Protein AF-A0A497LZG0-F1 (afdb_monomer_lite)

Foldseek 3Di:
DQAAQFADPDDFAAQQQVQCVVVVNHDGGCPDPVNVVVNVVNNVVCVVCVVVVDDDAAEHLQLQCVLQVHDRPPQLSLLVLCVLLPDDDPSPVDRDDPVVSSVVSRVVQVVCVVVVQWDWGHDPPGHTYIYGHRDHSNPHHD

Structure (mmCIF, N/CA/C/O backbone):
data_AF-A0A497LZG0-F1
#
_entry.id   AF-A0A497LZG0-F1
#
loop_
_atom_site.group_PDB
_atom_site.id
_atom_site.type_symbol
_atom_site.label_atom_id
_atom_site.label_alt_id
_atom_site.label_comp_id
_atom_site.label_asym_id
_atom_site.label_entity_id
_atom_site.label_seq_id
_atom_site.pdbx_PDB_ins_code
_atom_site.Cartn_x
_atom_site.Cartn_y
_atom_site.Cartn_z
_atom_site.occupancy
_atom_site.B_iso_or_equiv
_atom_site.auth_seq_id
_atom_site.auth_comp_id
_atom_site.auth_asym_id
_atom_site.auth_atom_id
_atom_site.pdbx_PDB_model_num
ATOM 1 N N . ILE A 1 1 ? 7.692 -3.457 4.584 1.00 81.00 1 ILE A N 1
ATOM 2 C CA . ILE A 1 1 ? 8.440 -2.307 4.018 1.00 81.00 1 ILE A CA 1
ATOM 3 C C . ILE A 1 1 ? 7.458 -1.594 3.112 1.00 81.00 1 ILE A C 1
ATOM 5 O O . ILE A 1 1 ? 6.851 -2.283 2.305 1.00 81.00 1 ILE A O 1
ATOM 9 N N . ASP A 1 2 ? 7.259 -0.290 3.281 1.00 89.62 2 ASP A N 1
ATOM 10 C CA . ASP A 1 2 ? 6.409 0.497 2.380 1.00 89.62 2 ASP A CA 1
ATOM 11 C C . ASP A 1 2 ? 7.236 0.929 1.162 1.00 89.62 2 ASP A C 1
ATOM 13 O O . ASP A 1 2 ? 7.934 1.943 1.190 1.00 89.62 2 ASP A O 1
ATOM 17 N N . ALA A 1 3 ? 7.283 0.057 0.154 1.00 94.88 3 ALA A N 1
ATOM 18 C CA . ALA A 1 3 ? 7.993 0.286 -1.097 1.00 94.88 3 ALA A CA 1
ATOM 19 C C . ALA A 1 3 ? 7.443 -0.622 -2.211 1.00 94.88 3 ALA A C 1
ATOM 21 O O . ALA A 1 3 ? 6.955 -1.715 -1.909 1.00 94.88 3 ALA A O 1
ATOM 22 N N . PRO A 1 4 ? 7.585 -0.211 -3.485 1.00 96.75 4 PRO A N 1
ATOM 23 C CA . PRO A 1 4 ? 7.385 -1.081 -4.640 1.00 96.75 4 PRO A CA 1
ATOM 24 C C . PRO A 1 4 ? 8.164 -2.396 -4.525 1.00 96.75 4 PRO A C 1
ATOM 26 O O . PRO A 1 4 ? 9.276 -2.406 -3.991 1.00 96.75 4 PRO A O 1
ATOM 29 N N . LEU A 1 5 ? 7.615 -3.494 -5.054 1.00 96.50 5 LEU A N 1
ATOM 30 C CA . LEU A 1 5 ? 8.292 -4.798 -5.053 1.00 96.50 5 LEU A CA 1
ATOM 31 C C . LEU A 1 5 ? 9.197 -5.014 -6.270 1.00 96.50 5 LEU A C 1
ATOM 33 O O . LEU A 1 5 ? 10.002 -5.938 -6.259 1.00 96.50 5 LEU A O 1
ATOM 37 N N . HIS A 1 6 ? 9.095 -4.151 -7.283 1.00 94.50 6 HIS A N 1
ATOM 38 C CA . HIS A 1 6 ? 9.905 -4.205 -8.498 1.00 94.50 6 HIS A CA 1
ATOM 39 C C . HIS A 1 6 ? 10.336 -2.802 -8.928 1.00 94.50 6 HIS A C 1
ATOM 41 O O . HIS A 1 6 ? 9.643 -1.808 -8.683 1.00 94.50 6 HIS A O 1
ATOM 47 N N . LEU A 1 7 ? 11.472 -2.719 -9.618 1.00 95.81 7 LEU A N 1
ATOM 48 C CA . LEU A 1 7 ? 11.846 -1.536 -10.392 1.00 95.81 7 LEU A CA 1
ATOM 49 C C . LEU A 1 7 ? 11.182 -1.568 -11.779 1.00 95.81 7 LEU A C 1
ATOM 51 O O . LEU A 1 7 ? 10.874 -2.647 -12.283 1.00 95.81 7 LEU A O 1
ATOM 55 N N . PRO A 1 8 ? 10.980 -0.409 -12.432 1.00 96.19 8 PRO A N 1
ATOM 56 C CA . PRO A 1 8 ? 10.528 -0.395 -13.816 1.00 96.19 8 PRO A CA 1
ATOM 57 C C . PRO A 1 8 ? 11.603 -0.951 -14.755 1.00 96.19 8 PRO A C 1
ATOM 59 O O . PRO A 1 8 ? 12.788 -0.643 -14.606 1.00 96.19 8 PRO A O 1
ATOM 62 N N . ARG A 1 9 ? 11.181 -1.690 -15.784 1.00 94.44 9 ARG A N 1
ATOM 63 C CA . ARG A 1 9 ? 12.039 -2.148 -16.886 1.00 94.44 9 ARG A CA 1
ATOM 64 C C . ARG A 1 9 ? 12.542 -0.985 -17.732 1.00 94.44 9 ARG A C 1
ATOM 66 O O . ARG A 1 9 ? 13.672 -1.012 -18.215 1.00 94.44 9 ARG A O 1
ATOM 73 N N . LYS A 1 10 ? 11.715 0.052 -17.916 1.00 93.00 10 LYS A N 1
ATOM 74 C CA . LYS A 1 10 ? 12.083 1.264 -18.663 1.00 93.00 10 LYS A CA 1
ATOM 75 C C . LYS A 1 10 ? 11.430 2.519 -18.090 1.00 93.00 10 LYS A C 1
ATOM 77 O O . LYS A 1 10 ? 10.240 2.549 -17.788 1.00 93.00 10 LYS A O 1
ATOM 82 N N . GLY A 1 11 ? 12.196 3.608 -18.061 1.00 94.56 11 GLY A N 1
ATOM 83 C CA . GLY A 1 11 ? 11.718 4.914 -17.614 1.00 94.56 11 GLY A CA 1
ATOM 84 C C . GLY A 1 11 ? 11.625 5.012 -16.093 1.00 94.56 11 GLY A C 1
ATOM 85 O O . GLY A 1 11 ? 12.398 4.387 -15.373 1.00 94.56 11 GLY A O 1
ATOM 86 N N . THR A 1 12 ? 10.712 5.853 -15.606 1.00 95.62 12 THR A N 1
ATOM 87 C CA . THR A 1 12 ? 10.614 6.192 -14.177 1.00 95.62 12 THR A CA 1
ATOM 88 C C . THR A 1 12 ? 9.473 5.493 -13.442 1.00 95.62 12 THR A C 1
ATOM 90 O O . THR A 1 12 ? 9.558 5.323 -12.229 1.00 95.62 12 THR A O 1
ATOM 93 N N . LEU A 1 13 ? 8.421 5.097 -14.161 1.00 96.81 13 LEU A N 1
ATOM 94 C CA . LEU A 1 13 ? 7.198 4.497 -13.630 1.00 96.81 13 LEU A CA 1
ATOM 95 C C . LEU A 1 13 ? 6.960 3.131 -14.269 1.00 96.81 13 LEU A C 1
ATOM 97 O O . LEU A 1 13 ? 7.047 3.019 -15.499 1.00 96.81 13 LEU A O 1
ATOM 101 N N . ARG A 1 14 ? 6.565 2.155 -13.448 1.00 97.38 14 ARG A N 1
ATOM 102 C CA . ARG A 1 14 ? 6.042 0.864 -13.905 1.00 97.38 14 ARG A CA 1
ATOM 103 C C . ARG A 1 14 ? 4.681 1.040 -14.568 1.00 97.38 14 ARG A C 1
ATOM 105 O O . ARG A 1 14 ? 4.019 2.073 -14.399 1.00 97.38 14 ARG A O 1
ATOM 112 N N . LYS A 1 15 ? 4.208 0.019 -15.277 1.00 97.19 15 LYS A N 1
ATOM 113 C CA . LYS A 1 15 ? 2.824 -0.048 -15.750 1.00 97.19 15 LYS A CA 1
ATOM 114 C C . LYS A 1 15 ? 1.839 0.074 -14.590 1.00 97.19 15 LYS A C 1
ATOM 116 O O . LYS A 1 15 ? 0.943 0.910 -14.677 1.00 97.19 15 LYS A O 1
ATOM 121 N N . ALA A 1 16 ? 2.079 -0.641 -13.488 1.00 97.62 16 ALA A N 1
ATOM 122 C CA . ALA A 1 16 ? 1.278 -0.545 -12.267 1.00 97.62 16 ALA A CA 1
ATOM 123 C C . ALA A 1 16 ? 1.158 0.905 -11.777 1.00 97.62 16 ALA A C 1
ATOM 125 O O . ALA A 1 16 ? 0.059 1.404 -11.554 1.00 97.62 16 ALA A O 1
ATOM 126 N N . ASP A 1 17 ? 2.278 1.631 -11.702 1.00 97.75 17 ASP A N 1
ATOM 127 C CA . ASP A 1 17 ? 2.281 3.014 -11.224 1.00 97.75 17 ASP A CA 1
ATOM 128 C C . ASP A 1 17 ? 1.485 3.945 -12.160 1.00 97.75 17 ASP A C 1
ATOM 130 O O . ASP A 1 17 ? 0.730 4.808 -11.705 1.00 97.75 17 ASP A O 1
ATOM 134 N N . LYS A 1 18 ? 1.612 3.756 -13.482 1.00 97.56 18 LYS A N 1
ATOM 135 C CA . LYS A 1 18 ? 0.856 4.520 -14.492 1.00 97.56 18 LYS A CA 1
ATOM 136 C C . LYS A 1 18 ? -0.643 4.243 -14.399 1.00 97.56 18 LYS A C 1
ATOM 138 O O . LYS A 1 18 ? -1.438 5.179 -14.480 1.00 97.56 18 LYS A O 1
ATOM 143 N N . GLU A 1 19 ? -1.035 2.983 -14.245 1.00 97.81 19 GLU A N 1
ATOM 144 C CA . GLU A 1 19 ? -2.439 2.583 -14.116 1.00 97.81 19 GLU A CA 1
ATOM 145 C C . GLU A 1 19 ? -3.058 3.096 -12.819 1.00 97.81 19 GLU A C 1
ATOM 147 O O . GLU A 1 19 ? -4.152 3.660 -12.851 1.00 97.81 19 GLU A O 1
ATOM 152 N N . MET A 1 20 ? -2.326 3.015 -11.710 1.00 98.00 20 MET A N 1
ATOM 153 C CA . MET A 1 20 ? -2.724 3.603 -10.434 1.00 98.00 20 MET A CA 1
ATOM 154 C C . MET A 1 20 ? -3.003 5.102 -10.581 1.00 98.00 20 MET A C 1
ATOM 156 O O . MET A 1 20 ? -4.092 5.564 -10.232 1.00 98.00 20 MET A O 1
ATOM 160 N N . ILE A 1 21 ? -2.071 5.859 -11.172 1.00 97.81 21 ILE A N 1
ATOM 161 C CA . ILE A 1 21 ? -2.228 7.306 -11.384 1.00 97.81 21 ILE A CA 1
ATOM 162 C C . ILE A 1 21 ? -3.446 7.609 -12.266 1.00 97.81 21 ILE A C 1
ATOM 164 O O . ILE A 1 21 ? -4.228 8.498 -11.922 1.00 97.81 21 ILE A O 1
ATOM 168 N N . ARG A 1 22 ? -3.653 6.854 -13.357 1.00 97.44 22 ARG A N 1
ATOM 169 C CA . ARG A 1 22 ? -4.829 6.996 -14.240 1.00 97.44 22 ARG A CA 1
ATOM 170 C C . ARG A 1 22 ? -6.150 6.801 -13.495 1.00 97.44 22 ARG A C 1
ATOM 172 O O . ARG A 1 22 ? -7.104 7.517 -13.771 1.00 97.44 22 ARG A O 1
ATOM 179 N N . HIS A 1 23 ? -6.185 5.907 -12.510 1.00 96.69 23 HIS A N 1
ATOM 180 C CA . HIS A 1 23 ? -7.362 5.657 -11.671 1.00 96.69 23 HIS A CA 1
ATOM 181 C C . HIS A 1 23 ? -7.418 6.551 -10.423 1.00 96.69 23 HIS A C 1
ATOM 183 O O . HIS A 1 23 ? -8.193 6.307 -9.496 1.00 96.69 23 HIS A O 1
ATOM 189 N N . GLY A 1 24 ? -6.620 7.622 -10.383 1.00 96.50 24 GLY A N 1
ATOM 190 C CA . GLY A 1 24 ? -6.631 8.617 -9.316 1.00 96.50 24 GLY A CA 1
ATOM 191 C C . GLY A 1 24 ? -5.866 8.200 -8.060 1.00 96.50 24 GLY A C 1
ATOM 192 O O . GLY A 1 24 ? -5.978 8.869 -7.031 1.00 96.50 24 GLY A O 1
ATOM 193 N N . TYR A 1 25 ? -5.080 7.131 -8.106 1.00 97.06 25 TYR A N 1
ATOM 194 C CA . TYR A 1 25 ? -4.209 6.699 -7.021 1.00 97.06 25 TYR A CA 1
ATOM 195 C C . TYR A 1 25 ? -2.792 7.233 -7.238 1.00 97.06 25 TYR A C 1
ATOM 197 O O . TYR A 1 25 ? -1.996 6.668 -7.984 1.00 97.06 25 TYR A O 1
ATOM 205 N N . ARG A 1 26 ? -2.462 8.352 -6.588 1.00 94.81 26 ARG A N 1
ATOM 206 C CA . ARG A 1 26 ? -1.122 8.938 -6.695 1.00 94.81 26 ARG A CA 1
ATOM 207 C C . ARG A 1 26 ? -0.102 8.036 -5.999 1.00 94.81 26 ARG A C 1
ATOM 209 O O . ARG A 1 26 ? -0.239 7.770 -4.809 1.00 94.81 26 ARG A O 1
ATOM 216 N N . VAL A 1 27 ? 0.925 7.634 -6.739 1.00 95.44 27 VAL A N 1
ATOM 217 C CA . VAL A 1 27 ? 2.086 6.884 -6.243 1.00 95.44 27 VAL A CA 1
ATOM 218 C C . VAL A 1 27 ? 3.376 7.595 -6.644 1.00 95.44 27 VAL A C 1
ATOM 220 O O . VAL A 1 27 ? 3.388 8.403 -7.578 1.00 95.44 27 VAL A O 1
ATOM 223 N N . PHE A 1 28 ? 4.456 7.329 -5.915 1.00 93.44 28 PHE A N 1
ATOM 224 C CA . PHE A 1 28 ? 5.772 7.886 -6.216 1.00 93.44 28 PHE A CA 1
ATOM 225 C C . PHE A 1 28 ? 6.564 6.970 -7.160 1.00 93.44 28 PHE A C 1
ATOM 227 O O . PHE A 1 28 ? 6.450 5.752 -7.047 1.00 93.44 28 PHE A O 1
ATOM 234 N N . PRO A 1 29 ? 7.405 7.525 -8.055 1.00 94.19 29 PRO A N 1
ATOM 235 C CA . PRO A 1 29 ? 8.252 6.715 -8.922 1.00 94.19 29 PRO A CA 1
ATOM 236 C C . PRO A 1 29 ? 9.232 5.821 -8.137 1.00 94.19 29 PRO A C 1
ATOM 238 O O . PRO A 1 29 ? 9.992 6.354 -7.317 1.00 94.19 29 PRO A O 1
ATOM 241 N N . PRO A 1 30 ? 9.314 4.504 -8.426 1.00 94.50 30 PRO A N 1
ATOM 242 C CA . PRO A 1 30 ? 10.243 3.595 -7.745 1.00 94.50 30 PRO A CA 1
ATOM 243 C C . PRO A 1 30 ? 11.719 3.990 -7.899 1.00 94.50 30 PRO A C 1
ATOM 245 O O . PRO A 1 30 ? 12.545 3.707 -7.035 1.00 94.50 30 PRO A O 1
ATOM 248 N N . VAL A 1 31 ? 12.066 4.681 -8.992 1.00 95.31 31 VAL A N 1
ATOM 249 C CA . VAL A 1 31 ? 13.449 5.088 -9.296 1.00 95.31 31 VAL A CA 1
ATOM 250 C C . VAL A 1 31 ? 13.935 6.311 -8.515 1.00 95.31 31 VAL A C 1
ATOM 252 O O . VAL A 1 31 ? 15.118 6.644 -8.615 1.00 95.31 31 VAL A O 1
ATOM 255 N N . LEU A 1 32 ? 13.068 6.993 -7.752 1.00 95.62 32 LEU A N 1
ATOM 256 C CA . LEU A 1 32 ? 13.495 8.113 -6.905 1.00 95.62 32 LEU A CA 1
ATOM 257 C C . LEU A 1 32 ? 14.624 7.655 -5.965 1.00 95.62 32 LEU A C 1
ATOM 259 O O . LEU A 1 32 ? 14.494 6.584 -5.378 1.00 95.62 32 LEU A O 1
ATOM 263 N N . PRO A 1 33 ? 15.704 8.434 -5.751 1.00 93.81 33 PRO A N 1
ATOM 264 C CA . PRO A 1 33 ? 16.895 7.945 -5.045 1.00 93.81 33 PRO A CA 1
ATOM 265 C C . PRO A 1 33 ? 16.623 7.316 -3.669 1.00 93.81 33 PRO A C 1
ATOM 267 O O . PRO A 1 33 ? 17.192 6.272 -3.344 1.00 93.81 33 PRO A O 1
ATOM 270 N N . ALA A 1 34 ? 15.722 7.915 -2.883 1.00 92.06 34 ALA A N 1
ATOM 271 C CA . ALA A 1 34 ? 15.306 7.380 -1.587 1.00 92.06 34 ALA A CA 1
ATOM 272 C C . ALA A 1 34 ? 14.466 6.094 -1.722 1.00 92.06 34 ALA A C 1
ATOM 274 O O . ALA A 1 34 ? 14.684 5.135 -0.983 1.00 92.06 34 ALA A O 1
ATOM 275 N N . MET A 1 35 ? 13.557 6.042 -2.702 1.00 95.31 35 MET A N 1
ATOM 276 C CA . MET A 1 35 ? 12.661 4.904 -2.933 1.00 95.31 35 MET A CA 1
ATOM 277 C C . MET A 1 35 ? 13.379 3.714 -3.580 1.00 95.31 35 MET A C 1
ATOM 279 O O . MET A 1 35 ? 13.100 2.567 -3.240 1.00 95.31 35 MET A O 1
ATOM 283 N N . LYS A 1 36 ? 14.362 3.961 -4.451 1.00 96.44 36 LYS A N 1
ATOM 284 C CA . LYS A 1 36 ? 15.091 2.924 -5.192 1.00 96.44 36 LYS A CA 1
ATOM 285 C C . LYS A 1 36 ? 15.798 1.948 -4.257 1.00 96.44 36 LYS A C 1
ATOM 287 O O . LYS A 1 36 ? 15.721 0.739 -4.455 1.00 96.44 36 LYS A O 1
ATOM 292 N N . LYS A 1 37 ? 16.453 2.458 -3.208 1.00 95.81 37 LYS A N 1
ATOM 293 C CA . LYS A 1 37 ? 17.115 1.614 -2.197 1.00 95.81 37 LYS A CA 1
ATOM 294 C C . LYS A 1 37 ? 16.110 0.738 -1.442 1.00 95.81 37 LYS A C 1
ATOM 296 O O . LYS A 1 37 ? 16.402 -0.426 -1.176 1.00 95.81 37 LYS A O 1
ATOM 301 N N . LEU A 1 38 ? 14.936 1.284 -1.118 1.00 96.44 38 LEU A N 1
ATOM 302 C CA . LEU A 1 38 ? 13.863 0.547 -0.447 1.00 96.44 38 LEU A CA 1
ATOM 303 C C . LEU A 1 38 ? 13.229 -0.499 -1.368 1.00 96.44 38 LEU A C 1
ATOM 305 O O . LEU A 1 38 ? 13.007 -1.619 -0.926 1.00 96.44 38 LEU A O 1
ATOM 309 N N . THR A 1 39 ? 13.034 -0.162 -2.642 1.00 96.44 39 THR A N 1
ATOM 310 C CA . THR A 1 39 ? 12.489 -1.052 -3.679 1.00 96.44 39 THR A CA 1
ATOM 311 C C . THR A 1 39 ? 13.392 -2.268 -3.877 1.00 96.44 39 THR A C 1
ATOM 313 O O . THR A 1 39 ? 12.939 -3.395 -3.744 1.00 96.44 39 THR A O 1
ATOM 316 N N . ILE A 1 40 ? 14.705 -2.062 -4.051 1.00 96.25 40 ILE A N 1
ATOM 317 C CA . ILE A 1 40 ? 15.679 -3.167 -4.173 1.00 96.25 40 ILE A CA 1
ATOM 318 C C . ILE A 1 40 ? 15.670 -4.058 -2.921 1.00 96.25 40 ILE A C 1
ATOM 320 O O . ILE A 1 40 ? 15.836 -5.275 -2.996 1.00 96.25 40 ILE A O 1
ATOM 324 N N . ARG A 1 41 ? 15.499 -3.463 -1.734 1.00 96.88 41 ARG A N 1
ATOM 325 C CA . ARG A 1 41 ? 15.382 -4.231 -0.489 1.00 96.88 41 ARG A CA 1
ATOM 326 C C . ARG A 1 41 ? 14.074 -5.028 -0.438 1.00 96.88 41 ARG A C 1
ATOM 328 O O . ARG A 1 41 ? 14.096 -6.162 0.035 1.00 96.88 41 ARG A O 1
ATOM 335 N N . ALA A 1 42 ? 12.965 -4.444 -0.883 1.00 96.62 42 ALA A N 1
ATOM 336 C CA . ALA A 1 42 ? 11.658 -5.089 -0.920 1.00 96.62 42 ALA A CA 1
ATOM 337 C C . ALA A 1 42 ? 11.628 -6.255 -1.920 1.00 96.62 42 ALA A C 1
ATOM 339 O O . ALA A 1 42 ? 11.110 -7.315 -1.579 1.00 96.62 42 ALA A O 1
ATOM 340 N N . GLU A 1 43 ? 12.264 -6.106 -3.081 1.00 95.44 43 GLU A N 1
ATOM 341 C CA . GLU A 1 43 ? 12.443 -7.162 -4.086 1.00 95.44 43 GLU A CA 1
ATOM 342 C C . GLU A 1 43 ? 13.193 -8.367 -3.491 1.00 95.44 43 GLU A C 1
ATOM 344 O O . GLU A 1 43 ? 12.667 -9.479 -3.447 1.00 95.44 43 GLU A O 1
ATOM 349 N N . LYS A 1 44 ? 14.356 -8.135 -2.861 1.00 96.94 44 LYS A N 1
ATOM 350 C CA . LYS A 1 44 ? 15.122 -9.193 -2.171 1.00 96.94 44 LYS A CA 1
ATOM 351 C C . LYS A 1 44 ? 14.337 -9.873 -1.049 1.00 96.94 44 LYS A C 1
ATOM 353 O O . LYS A 1 44 ? 14.446 -11.083 -0.857 1.00 96.94 44 LYS A O 1
ATOM 358 N N . LEU A 1 45 ? 13.579 -9.102 -0.269 1.00 97.06 45 LEU A N 1
ATOM 359 C CA . LEU A 1 45 ? 12.742 -9.652 0.796 1.00 97.06 45 LEU A CA 1
ATOM 360 C C . LEU A 1 45 ? 11.617 -10.515 0.211 1.00 97.06 45 LEU A C 1
ATOM 362 O O . LEU A 1 45 ? 11.343 -11.595 0.730 1.00 97.06 45 LEU A O 1
ATOM 366 N N . THR A 1 46 ? 11.012 -10.062 -0.884 1.00 96.56 46 THR A N 1
ATOM 367 C CA . THR A 1 46 ? 9.964 -10.785 -1.608 1.00 96.56 46 THR A CA 1
ATOM 368 C C . THR A 1 46 ? 10.488 -12.119 -2.115 1.00 96.56 46 THR A C 1
ATOM 370 O O . THR A 1 46 ? 9.874 -13.143 -1.831 1.00 96.56 46 THR A O 1
ATOM 373 N N . GLU A 1 47 ? 11.665 -12.153 -2.744 1.00 96.31 47 GLU A N 1
ATOM 374 C CA . GLU A 1 47 ? 12.299 -13.408 -3.167 1.00 96.31 47 GLU A CA 1
ATOM 375 C C . GLU A 1 47 ? 12.484 -14.391 -2.003 1.00 96.31 47 GLU A C 1
ATOM 377 O O . GLU A 1 47 ? 12.220 -15.584 -2.145 1.00 96.31 47 GLU A O 1
ATOM 382 N N . GLN A 1 48 ? 12.934 -13.913 -0.839 1.00 97.81 48 GLN A N 1
ATOM 383 C CA . GLN A 1 48 ? 13.128 -14.761 0.342 1.00 97.81 48 GLN A CA 1
ATOM 384 C C . GLN A 1 48 ? 11.806 -15.288 0.908 1.00 97.81 48 GLN A C 1
ATOM 386 O O . GLN A 1 48 ? 11.749 -16.433 1.355 1.00 97.81 48 GLN A O 1
ATOM 391 N N . ILE A 1 49 ? 10.751 -14.472 0.901 1.00 97.00 49 ILE A N 1
ATOM 392 C CA . ILE A 1 49 ? 9.411 -14.864 1.358 1.00 97.00 49 ILE A CA 1
ATOM 393 C C . ILE A 1 49 ? 8.801 -15.889 0.394 1.00 97.00 49 ILE A C 1
ATOM 395 O O . ILE A 1 49 ? 8.303 -16.924 0.839 1.00 97.00 49 ILE A O 1
ATOM 399 N N . VAL A 1 50 ? 8.920 -15.661 -0.915 1.00 96.81 50 VAL A N 1
ATOM 400 C CA . VAL A 1 50 ? 8.442 -16.585 -1.954 1.00 96.81 50 VAL A CA 1
ATOM 401 C C . VAL A 1 50 ? 9.197 -17.914 -1.903 1.00 96.81 50 VAL A C 1
ATOM 403 O O . VAL A 1 50 ? 8.569 -18.968 -1.949 1.00 96.81 50 VAL A O 1
ATOM 406 N N . LYS A 1 51 ? 10.524 -17.904 -1.698 1.00 97.94 51 LYS A N 1
ATOM 407 C CA . LYS A 1 51 ? 11.331 -19.129 -1.503 1.00 97.94 51 LYS A CA 1
ATOM 408 C C . LYS A 1 51 ? 10.894 -19.963 -0.296 1.00 97.94 51 LYS A C 1
ATOM 410 O O . LYS A 1 51 ? 11.132 -21.165 -0.276 1.00 97.94 51 LYS A O 1
ATOM 415 N N . LYS A 1 52 ? 10.251 -19.346 0.699 1.00 97.88 52 LYS A N 1
ATOM 416 C CA . LYS A 1 52 ? 9.658 -20.040 1.853 1.00 97.88 52 LYS A CA 1
ATOM 417 C C . LYS A 1 52 ? 8.245 -20.580 1.580 1.00 97.88 52 LYS A C 1
ATOM 419 O O . LYS A 1 52 ? 7.635 -21.126 2.491 1.00 97.88 52 LYS A O 1
ATOM 424 N N . GLY A 1 53 ? 7.727 -20.431 0.359 1.00 97.75 53 GLY A N 1
ATOM 425 C CA . GLY A 1 53 ? 6.421 -20.944 -0.059 1.00 97.75 53 GLY A CA 1
ATOM 426 C C . GLY A 1 53 ? 5.249 -19.990 0.180 1.00 97.75 53 GLY A C 1
ATOM 427 O O . GLY A 1 53 ? 4.101 -20.382 -0.011 1.00 97.75 53 GLY A O 1
ATOM 428 N N . TYR A 1 54 ? 5.502 -18.741 0.584 1.00 96.94 54 TYR A N 1
ATOM 429 C CA . TYR A 1 54 ? 4.437 -17.763 0.799 1.00 96.94 54 TYR A CA 1
ATOM 430 C C . TYR A 1 54 ? 4.111 -16.993 -0.479 1.00 96.94 54 TYR A C 1
ATOM 432 O O . TYR A 1 54 ? 4.995 -16.566 -1.224 1.00 96.94 54 TYR A O 1
ATOM 440 N N . ARG A 1 55 ? 2.820 -16.737 -0.687 1.00 95.31 55 ARG A N 1
ATOM 441 C CA . ARG A 1 55 ? 2.352 -15.817 -1.722 1.00 95.31 55 ARG A CA 1
ATOM 442 C C . ARG A 1 55 ? 2.533 -14.374 -1.257 1.00 95.31 55 ARG A C 1
ATOM 444 O O . ARG A 1 55 ? 2.129 -14.028 -0.150 1.00 95.31 55 ARG A O 1
ATOM 451 N N . VAL A 1 56 ? 3.082 -13.531 -2.126 1.00 96.19 56 VAL A N 1
ATOM 452 C CA . VAL A 1 56 ? 3.250 -12.094 -1.878 1.00 96.19 56 VAL A CA 1
ATOM 453 C C . VAL A 1 56 ? 2.342 -11.303 -2.814 1.00 96.19 56 VAL A C 1
ATOM 455 O O . VAL A 1 56 ? 2.218 -11.636 -3.991 1.00 96.19 56 VAL A O 1
ATOM 458 N N . ILE A 1 57 ? 1.708 -10.259 -2.283 1.00 97.12 57 ILE A N 1
ATOM 459 C CA . ILE A 1 57 ? 0.991 -9.241 -3.054 1.00 97.12 57 ILE A CA 1
ATOM 460 C C . ILE A 1 57 ? 1.544 -7.861 -2.693 1.00 97.12 57 ILE A C 1
ATOM 462 O O . ILE A 1 57 ? 1.895 -7.617 -1.538 1.00 97.12 57 ILE A O 1
ATOM 466 N N . GLU A 1 58 ? 1.622 -6.956 -3.667 1.00 97.94 58 GLU A N 1
ATOM 467 C CA . GLU A 1 58 ? 1.988 -5.561 -3.415 1.00 97.94 58 GLU A CA 1
ATOM 468 C C . GLU A 1 58 ? 0.738 -4.758 -3.042 1.00 97.94 58 GLU A C 1
ATOM 470 O O . GLU A 1 58 ? -0.285 -4.837 -3.724 1.00 97.94 58 GLU A O 1
ATOM 475 N N . VAL A 1 59 ? 0.819 -3.966 -1.972 1.00 98.06 59 VAL A N 1
ATOM 476 C CA . VAL A 1 59 ? -0.271 -3.095 -1.518 1.00 98.06 59 VAL A CA 1
ATOM 477 C C . VAL A 1 59 ? 0.262 -1.688 -1.296 1.00 98.06 59 VAL A C 1
ATOM 479 O O . VAL A 1 59 ? 1.308 -1.510 -0.680 1.00 98.06 59 VAL A O 1
ATOM 482 N N . HIS A 1 60 ? -0.501 -0.685 -1.736 1.00 97.56 60 HIS A N 1
ATOM 483 C CA . HIS A 1 60 ? -0.272 0.718 -1.393 1.00 97.56 60 HIS A CA 1
ATOM 484 C C . HIS A 1 60 ? -1.329 1.188 -0.369 1.00 97.56 60 HIS A C 1
ATOM 486 O O . HIS A 1 60 ? -2.500 1.373 -0.737 1.00 97.56 60 HIS A O 1
ATOM 492 N N . PRO A 1 61 ? -0.967 1.392 0.915 1.00 97.19 61 PRO A N 1
ATOM 493 C CA . PRO A 1 61 ? -1.924 1.698 1.987 1.00 97.19 61 PRO A CA 1
ATOM 494 C C . PRO A 1 61 ? -2.762 2.955 1.731 1.00 97.19 61 PRO A C 1
ATOM 496 O O . PRO A 1 61 ? -3.977 2.967 1.925 1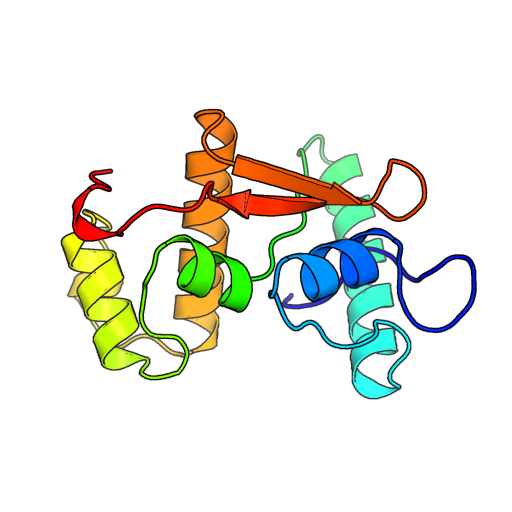.00 97.19 61 PRO A O 1
ATOM 499 N N . THR A 1 62 ? -2.147 4.008 1.197 1.00 97.50 62 THR A N 1
ATOM 500 C CA . THR A 1 62 ? -2.862 5.246 0.857 1.00 97.50 62 THR A CA 1
ATOM 501 C C . THR A 1 62 ? -3.930 5.016 -0.216 1.00 97.50 62 THR A C 1
ATOM 503 O O . THR A 1 62 ? -5.031 5.561 -0.117 1.00 97.50 62 THR A O 1
ATOM 506 N N . SER A 1 63 ? -3.657 4.168 -1.213 1.00 97.88 63 SER A N 1
ATOM 507 C CA . SER A 1 63 ? -4.666 3.789 -2.213 1.00 97.88 63 SER A CA 1
ATOM 508 C C . SER A 1 63 ? -5.788 2.956 -1.626 1.00 97.88 63 SER A C 1
ATOM 510 O O . SER A 1 63 ? -6.937 3.155 -2.004 1.00 97.88 63 SER A O 1
ATOM 512 N N . THR A 1 64 ? -5.466 2.071 -0.683 1.00 98.00 64 THR A N 1
ATOM 513 C CA . THR A 1 64 ? -6.459 1.285 0.059 1.00 98.00 64 THR A CA 1
ATOM 514 C C . THR A 1 64 ? -7.439 2.207 0.775 1.00 98.00 64 THR A C 1
ATOM 516 O O . THR A 1 64 ? -8.644 2.119 0.547 1.00 98.00 64 THR A O 1
ATOM 519 N N . ARG A 1 65 ? -6.928 3.163 1.563 1.00 98.06 65 ARG A N 1
ATOM 520 C CA . ARG A 1 65 ? -7.770 4.144 2.264 1.00 98.06 65 ARG A CA 1
ATOM 521 C C . ARG A 1 65 ? -8.636 4.937 1.292 1.00 98.06 65 ARG A C 1
ATOM 523 O O . ARG A 1 65 ? -9.835 5.074 1.511 1.00 98.06 65 ARG A O 1
ATOM 530 N N . LYS A 1 66 ? -8.056 5.380 0.173 1.00 98.12 66 LYS A N 1
ATOM 531 C CA . LYS A 1 66 ? -8.790 6.107 -0.868 1.00 98.12 66 LYS A CA 1
ATOM 532 C C . LYS A 1 66 ? -9.886 5.265 -1.530 1.00 98.12 66 LYS A C 1
ATOM 534 O O . LYS A 1 66 ? -10.958 5.792 -1.800 1.00 98.12 66 LYS A O 1
ATOM 539 N N . ALA A 1 67 ? -9.628 3.989 -1.810 1.00 98.12 67 ALA A N 1
ATOM 540 C CA . ALA A 1 67 ? -10.608 3.090 -2.414 1.00 98.12 67 ALA A CA 1
ATOM 541 C C . ALA A 1 67 ? -11.793 2.811 -1.479 1.00 98.12 67 ALA A C 1
ATOM 543 O O . ALA A 1 67 ? -12.918 2.675 -1.948 1.00 98.12 67 ALA A O 1
ATOM 544 N N . LEU A 1 68 ? -11.535 2.772 -0.171 1.00 98.00 68 LEU A N 1
ATOM 545 C CA . LEU A 1 68 ? -12.530 2.484 0.859 1.00 98.00 68 LEU A CA 1
ATOM 546 C C . LEU A 1 68 ? -13.179 3.745 1.466 1.00 98.00 68 LEU A C 1
ATOM 548 O O . LEU A 1 68 ? -13.878 3.660 2.473 1.00 98.00 68 LEU A O 1
ATOM 552 N N . SER A 1 69 ? -12.924 4.933 0.908 1.00 97.62 69 SER A N 1
ATOM 553 C CA . SER A 1 69 ? -13.389 6.221 1.458 1.00 97.62 69 SER A CA 1
ATOM 554 C C . SER A 1 69 ? -12.981 6.470 2.925 1.00 97.62 69 SER A C 1
ATOM 556 O O . SER A 1 69 ? -13.673 7.170 3.666 1.00 97.62 69 SER A O 1
ATOM 558 N N . ILE A 1 70 ? -11.853 5.903 3.359 1.00 97.69 70 ILE A N 1
ATOM 559 C CA . ILE A 1 70 ? -11.240 6.131 4.677 1.00 97.69 70 ILE A CA 1
ATOM 560 C C . ILE A 1 70 ? -10.427 7.441 4.615 1.00 97.69 70 ILE A C 1
ATOM 562 O O . ILE A 1 70 ? -9.831 7.736 3.571 1.00 97.69 70 ILE A O 1
ATOM 566 N N . PRO A 1 71 ? -10.355 8.241 5.701 1.00 97.06 71 PRO A N 1
ATOM 567 C CA . PRO A 1 71 ? -9.460 9.400 5.768 1.00 97.06 71 PRO A CA 1
ATOM 568 C C . PRO A 1 71 ? -8.014 9.046 5.385 1.00 97.06 71 PRO A C 1
ATOM 570 O O . PRO A 1 71 ? -7.565 7.932 5.618 1.00 97.06 71 PRO A O 1
ATOM 573 N N . ILE A 1 72 ? -7.264 9.977 4.788 1.00 94.56 72 ILE A N 1
ATOM 574 C CA . ILE A 1 72 ? -5.950 9.651 4.197 1.00 94.56 72 ILE A CA 1
ATOM 575 C C . ILE A 1 72 ? -4.776 9.946 5.143 1.00 94.56 72 ILE A C 1
ATOM 577 O O . ILE A 1 72 ? -3.801 9.199 5.139 1.00 94.56 72 ILE A O 1
ATOM 581 N N . ASN A 1 73 ? -4.861 11.021 5.931 1.00 90.56 73 ASN A N 1
ATOM 582 C CA . ASN A 1 73 ? -3.746 11.584 6.707 1.00 90.56 73 ASN A CA 1
ATOM 583 C C . ASN A 1 73 ? -4.093 11.920 8.171 1.00 90.56 73 ASN A C 1
ATOM 585 O O . ASN A 1 73 ? -3.263 12.484 8.877 1.00 90.56 73 ASN A O 1
ATOM 589 N N . ASP A 1 74 ? -5.299 11.585 8.634 1.00 96.38 74 ASP A N 1
ATOM 590 C CA . ASP A 1 74 ? -5.706 11.749 10.034 1.00 96.38 74 ASP A CA 1
ATOM 591 C C . ASP A 1 74 ? -5.624 10.393 10.741 1.00 96.38 74 ASP A C 1
ATOM 593 O O . ASP A 1 74 ? -6.572 9.610 10.723 1.00 96.38 74 ASP A O 1
ATOM 597 N N . TRP A 1 75 ? -4.460 10.097 11.320 1.00 96.38 75 TRP A N 1
ATOM 598 C CA . TRP A 1 75 ? -4.138 8.785 11.891 1.00 96.38 75 TRP A CA 1
ATOM 599 C C . TRP A 1 75 ? -5.129 8.331 12.960 1.00 96.38 75 TRP A C 1
ATOM 601 O O . TRP A 1 75 ? -5.544 7.174 12.962 1.00 96.38 75 TRP A O 1
ATOM 611 N N . ARG A 1 76 ? -5.581 9.253 13.817 1.00 96.06 76 ARG A N 1
ATOM 612 C CA . ARG A 1 76 ? -6.550 8.931 14.867 1.00 96.06 76 ARG A CA 1
ATOM 613 C C . ARG A 1 76 ? -7.904 8.568 14.265 1.00 96.06 76 ARG A C 1
ATOM 615 O O . ARG A 1 76 ? -8.483 7.560 14.656 1.00 96.06 76 ARG A O 1
ATOM 622 N N . LYS A 1 77 ? -8.383 9.332 13.276 1.00 97.62 77 LYS A N 1
ATOM 623 C CA . LYS A 1 77 ? -9.629 8.987 12.570 1.00 97.62 77 LYS A CA 1
ATOM 624 C C . LYS A 1 77 ? -9.506 7.697 11.771 1.00 97.62 77 LYS A C 1
ATOM 626 O O . LYS A 1 77 ? -10.465 6.935 11.735 1.00 97.62 77 LYS A O 1
ATOM 631 N N . ILE A 1 78 ? -8.360 7.445 11.138 1.00 98.00 78 ILE A N 1
ATOM 632 C CA . ILE A 1 78 ? -8.117 6.192 10.414 1.00 98.00 78 ILE A CA 1
ATOM 633 C C . ILE A 1 78 ? -8.230 5.015 11.378 1.00 98.00 78 ILE A C 1
ATOM 635 O O . ILE A 1 78 ? -8.964 4.080 11.087 1.00 98.00 78 ILE A O 1
ATOM 639 N N . GLN A 1 79 ? -7.567 5.084 12.534 1.00 98.00 79 GLN A N 1
ATOM 640 C CA . GLN A 1 79 ? -7.652 4.039 13.549 1.00 98.00 79 GLN A CA 1
ATOM 641 C C . GLN A 1 79 ? -9.097 3.820 14.019 1.00 98.00 79 GLN A C 1
ATOM 643 O O . GLN A 1 79 ? -9.559 2.686 14.011 1.00 98.00 79 GLN A O 1
ATOM 648 N N . THR A 1 80 ? -9.848 4.888 14.320 1.00 97.38 80 THR A N 1
ATOM 649 C CA . THR A 1 80 ? -11.276 4.774 14.674 1.00 97.38 80 THR A CA 1
ATOM 650 C C . THR A 1 80 ? -12.098 4.102 13.574 1.00 97.38 80 THR A C 1
ATOM 652 O O . THR A 1 80 ? -12.966 3.285 13.865 1.00 97.38 80 THR A O 1
ATOM 655 N N . VAL A 1 81 ? -11.838 4.422 12.303 1.00 97.75 81 VAL A N 1
ATOM 656 C CA . VAL A 1 81 ? -12.512 3.769 11.173 1.00 97.75 81 VAL A CA 1
ATOM 657 C C . VAL A 1 81 ? -12.146 2.287 11.093 1.00 97.75 81 VAL A C 1
ATOM 659 O O . VAL A 1 81 ? -13.042 1.471 10.914 1.00 97.75 81 VAL A O 1
ATOM 662 N N . LEU A 1 82 ? -10.871 1.925 11.266 1.00 96.88 82 LEU A N 1
ATOM 663 C CA . LEU A 1 82 ? -10.427 0.528 11.275 1.00 96.88 82 LEU A CA 1
ATOM 664 C C . LEU A 1 82 ? -11.128 -0.279 12.380 1.00 96.88 82 LEU A C 1
ATOM 666 O O . LEU A 1 82 ? -11.651 -1.351 12.088 1.00 96.88 82 LEU A O 1
ATOM 670 N N . THR A 1 83 ? -11.240 0.268 13.595 1.00 96.25 83 THR A N 1
ATOM 671 C CA . THR A 1 83 ? -12.028 -0.336 14.684 1.00 96.25 83 THR A CA 1
ATOM 672 C C . THR A 1 83 ? -13.503 -0.482 14.301 1.00 96.25 83 THR A C 1
ATOM 674 O O . THR A 1 83 ? -14.068 -1.561 14.422 1.00 96.25 83 THR A O 1
ATOM 677 N N . ASN A 1 84 ? -14.131 0.568 13.758 1.00 95.81 84 ASN A N 1
ATOM 678 C CA . ASN A 1 84 ? -15.554 0.543 13.384 1.00 95.81 84 ASN A CA 1
ATOM 679 C C . ASN A 1 84 ? -15.892 -0.452 12.262 1.00 95.81 84 ASN A C 1
ATOM 681 O O . ASN A 1 84 ? -17.041 -0.873 12.148 1.00 95.81 84 ASN A O 1
ATOM 685 N N . ILE A 1 85 ? -14.920 -0.794 11.414 1.00 95.25 85 ILE A N 1
ATOM 686 C CA . ILE A 1 85 ? -15.068 -1.825 10.379 1.00 95.25 85 ILE A CA 1
ATOM 687 C C . ILE A 1 85 ? -15.104 -3.242 11.000 1.00 95.25 85 ILE A C 1
ATOM 689 O O . ILE A 1 85 ? -15.580 -4.172 10.347 1.00 95.25 85 ILE A O 1
ATOM 693 N N . GLY A 1 86 ? -14.651 -3.401 12.250 1.00 94.06 86 GLY A N 1
ATOM 694 C CA . GLY A 1 86 ? -14.609 -4.674 12.980 1.00 94.06 86 GLY A CA 1
ATOM 695 C C . GLY A 1 86 ? -13.197 -5.196 13.265 1.00 94.06 86 GLY A C 1
ATOM 696 O O . GLY A 1 86 ? -13.042 -6.364 13.598 1.00 94.06 86 GLY A O 1
ATOM 697 N N . LEU A 1 87 ? -12.146 -4.378 13.102 1.00 94.12 87 LEU A N 1
ATOM 698 C CA . LEU A 1 87 ? -10.781 -4.801 13.436 1.00 94.12 87 LEU A CA 1
ATOM 699 C C . LEU A 1 87 ? -10.504 -4.623 14.932 1.00 94.12 87 LEU A C 1
ATOM 701 O O . LEU A 1 87 ? -10.361 -3.495 15.410 1.00 94.12 87 LEU A O 1
ATOM 705 N N . GLU A 1 88 ? -10.362 -5.747 15.623 1.00 92.56 88 GLU A N 1
ATOM 706 C CA . GLU A 1 88 ? -10.049 -5.838 17.051 1.00 92.56 88 GLU A CA 1
ATOM 707 C C . GLU A 1 88 ? -8.527 -5.832 17.325 1.00 92.56 88 GLU A C 1
ATOM 709 O O . GLU A 1 88 ? -7.696 -5.945 16.415 1.00 92.56 88 GLU A O 1
ATOM 714 N N . GLY A 1 89 ? -8.150 -5.731 18.605 1.00 93.06 89 GLY A N 1
ATOM 715 C CA . GLY A 1 89 ? -6.762 -5.818 19.073 1.00 93.06 89 GLY A CA 1
ATOM 716 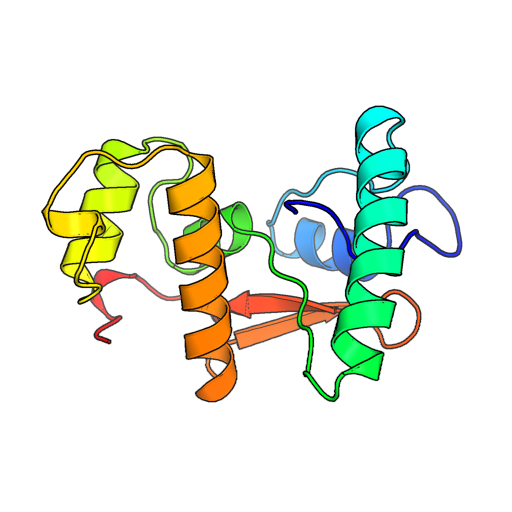C C . GLY A 1 89 ? -6.150 -4.454 19.391 1.00 93.06 89 GLY A C 1
ATOM 717 O O . GLY A 1 89 ? -6.773 -3.615 20.039 1.00 93.06 89 GLY A O 1
ATOM 718 N N . ASP A 1 90 ? -4.911 -4.204 18.954 1.00 92.94 90 ASP A N 1
ATOM 719 C CA . ASP A 1 90 ? -4.183 -2.971 19.308 1.00 92.94 90 ASP A CA 1
ATOM 720 C C . ASP A 1 90 ? -4.897 -1.681 18.861 1.00 92.94 90 ASP A C 1
ATOM 722 O O . ASP A 1 90 ? -4.673 -0.621 19.449 1.00 92.94 90 ASP A O 1
ATOM 726 N N . THR A 1 91 ? -5.772 -1.767 17.854 1.00 91.62 91 THR A N 1
ATOM 727 C CA . THR A 1 91 ? -6.646 -0.675 17.393 1.00 91.62 91 THR A CA 1
ATOM 728 C C . THR A 1 91 ? -7.566 -0.141 18.495 1.00 91.62 91 THR A C 1
ATOM 730 O O . THR A 1 91 ? -7.940 1.031 18.440 1.00 91.62 91 THR A O 1
ATOM 733 N N . GLU A 1 92 ? -7.899 -0.953 19.498 1.00 92.19 92 GLU A N 1
ATOM 734 C CA . GLU A 1 92 ? -8.805 -0.617 20.605 1.00 92.19 92 GLU A CA 1
ATOM 735 C C . GLU A 1 92 ? -8.062 -0.283 21.903 1.00 92.19 92 GLU A C 1
ATOM 737 O O . GLU A 1 92 ? -8.576 0.441 22.755 1.00 92.19 92 GLU A O 1
ATOM 742 N N . VAL A 1 93 ? -6.841 -0.799 22.053 1.00 93.69 93 VAL A N 1
ATOM 743 C CA . VAL A 1 93 ? -6.101 -0.766 23.323 1.00 93.69 93 VAL A CA 1
ATOM 744 C C . VAL A 1 93 ? -5.199 0.462 23.439 1.00 93.69 93 VAL A C 1
ATOM 746 O O . VAL A 1 93 ? -5.006 0.991 24.535 1.00 93.69 93 VAL A O 1
ATOM 749 N N . ARG A 1 94 ? -4.618 0.933 22.329 1.00 96.00 94 ARG A N 1
ATOM 750 C CA . ARG A 1 94 ? -3.637 2.030 22.350 1.00 96.00 94 ARG A CA 1
ATOM 751 C C . ARG A 1 94 ? -3.639 2.846 21.068 1.00 96.00 94 ARG A C 1
ATOM 753 O O . ARG A 1 94 ? -4.085 2.397 20.023 1.00 96.00 94 ARG A O 1
ATOM 760 N N . THR A 1 95 ? -3.048 4.034 21.118 1.00 97.06 95 THR A N 1
ATOM 761 C CA . THR A 1 95 ? -2.771 4.815 19.906 1.00 97.06 95 THR A CA 1
ATOM 762 C C . THR A 1 95 ? -1.686 4.134 19.072 1.00 97.06 95 THR A C 1
ATOM 764 O O . THR A 1 95 ? -0.602 3.833 19.580 1.00 97.06 95 THR A O 1
ATOM 767 N N . LEU A 1 96 ? -1.970 3.923 17.789 1.00 97.25 96 LEU A N 1
ATOM 768 C CA . LEU A 1 96 ? -1.041 3.340 16.828 1.00 97.25 96 LEU A CA 1
ATOM 769 C C . LEU A 1 96 ? -0.204 4.409 16.121 1.00 97.25 96 LEU A C 1
ATOM 771 O O . LEU A 1 96 ? -0.642 5.538 15.888 1.00 97.25 96 LEU A O 1
ATOM 775 N N . THR A 1 97 ? 1.008 4.031 15.731 1.00 97.06 97 THR A N 1
ATOM 776 C CA . THR A 1 97 ? 1.854 4.828 14.837 1.00 97.06 97 THR A CA 1
ATOM 777 C C . THR A 1 97 ? 1.325 4.791 13.400 1.00 97.06 97 THR A C 1
ATOM 779 O O . THR A 1 97 ? 0.586 3.886 13.008 1.00 97.06 97 THR A O 1
ATOM 782 N N . SER A 1 98 ? 1.748 5.745 12.567 1.00 95.81 98 SER A N 1
ATOM 783 C CA . SER A 1 98 ? 1.399 5.755 11.138 1.00 95.81 98 SER A CA 1
ATOM 784 C C . SER A 1 98 ? 1.820 4.466 10.424 1.00 95.81 98 SER A C 1
ATOM 786 O O . SER A 1 98 ? 1.062 3.934 9.621 1.00 95.81 98 SER A O 1
ATOM 788 N N . HIS A 1 99 ? 2.991 3.920 10.762 1.00 95.88 99 HIS A N 1
ATOM 789 C CA . HIS A 1 99 ? 3.492 2.677 10.175 1.00 95.88 99 HIS A CA 1
ATOM 790 C C . HIS A 1 99 ? 2.672 1.449 10.582 1.00 95.88 99 HIS A C 1
ATOM 792 O O . HIS A 1 99 ? 2.458 0.561 9.758 1.00 95.88 99 HIS A O 1
ATOM 798 N N . GLU A 1 100 ? 2.185 1.396 11.823 1.00 96.81 100 GLU A N 1
ATOM 799 C CA . GLU A 1 100 ? 1.279 0.334 12.273 1.00 96.81 100 GLU A CA 1
ATOM 800 C C . GLU A 1 100 ? -0.080 0.438 11.575 1.00 96.81 100 GLU A C 1
ATOM 802 O O . GLU A 1 100 ? -0.602 -0.565 11.092 1.00 96.81 100 GLU A O 1
ATOM 807 N N . ILE A 1 101 ? -0.616 1.652 11.425 1.00 97.38 101 ILE A N 1
ATOM 808 C CA . ILE A 1 101 ? -1.847 1.894 10.662 1.00 97.38 101 ILE A CA 1
ATOM 809 C C . ILE A 1 101 ? -1.682 1.473 9.198 1.00 97.38 101 ILE A C 1
ATOM 811 O O . ILE A 1 101 ? -2.579 0.844 8.635 1.00 97.38 101 ILE A O 1
ATOM 815 N N . ASP A 1 102 ? -0.550 1.790 8.568 1.00 97.31 102 ASP A N 1
ATOM 816 C CA . A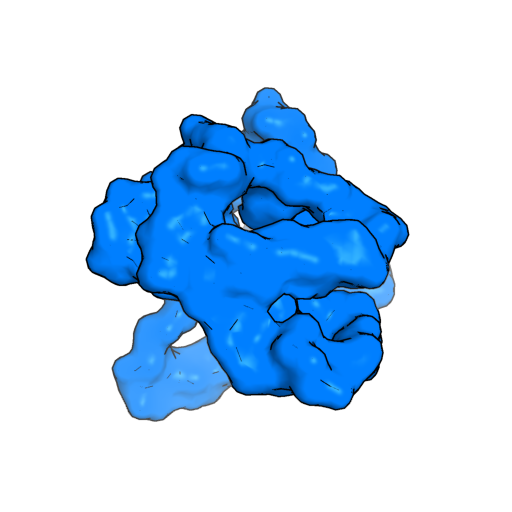SP A 1 102 ? -0.251 1.358 7.202 1.00 97.31 102 ASP A CA 1
ATOM 817 C C . ASP A 1 102 ? -0.145 -0.168 7.096 1.00 97.31 102 ASP A C 1
ATOM 819 O O . ASP A 1 102 ? -0.679 -0.745 6.146 1.00 97.31 102 ASP A O 1
ATOM 823 N N . ALA A 1 103 ? 0.463 -0.833 8.082 1.00 97.19 103 ALA A N 1
ATOM 824 C CA . ALA A 1 103 ? 0.545 -2.291 8.131 1.00 97.19 103 ALA A CA 1
ATOM 825 C C . ALA A 1 103 ? -0.841 -2.945 8.263 1.00 97.19 103 ALA A C 1
ATOM 827 O O . ALA A 1 103 ? -1.154 -3.868 7.511 1.00 97.19 103 ALA A O 1
ATOM 828 N N . ILE A 1 104 ? -1.700 -2.430 9.148 1.00 97.19 104 ILE A N 1
ATOM 829 C CA . ILE A 1 104 ? -3.084 -2.906 9.304 1.00 97.19 104 ILE A CA 1
ATOM 830 C C . ILE A 1 104 ? -3.890 -2.638 8.032 1.00 97.19 104 ILE A C 1
ATOM 832 O O . ILE A 1 104 ? -4.619 -3.505 7.560 1.00 97.19 104 ILE A O 1
ATOM 836 N N . THR A 1 105 ? -3.717 -1.464 7.423 1.00 97.62 105 THR A N 1
ATOM 837 C CA . THR A 1 105 ? -4.355 -1.124 6.144 1.00 97.62 105 THR A CA 1
ATOM 838 C C . THR A 1 105 ? -3.928 -2.102 5.039 1.00 97.62 105 THR A C 1
ATOM 840 O O . THR A 1 105 ? -4.757 -2.534 4.239 1.00 97.62 105 THR A O 1
ATOM 843 N N . ALA A 1 106 ? -2.649 -2.487 4.988 1.00 98.06 106 ALA A N 1
ATOM 844 C CA . ALA A 1 106 ? -2.166 -3.481 4.034 1.00 98.06 106 ALA A CA 1
ATOM 845 C C . ALA A 1 106 ? -2.753 -4.877 4.304 1.00 98.06 106 ALA A C 1
ATOM 847 O O . ALA A 1 106 ? -3.170 -5.558 3.364 1.00 98.06 106 ALA A O 1
ATOM 848 N N . ALA A 1 107 ? -2.851 -5.272 5.577 1.00 97.25 107 ALA A N 1
ATOM 849 C CA . ALA A 1 107 ? -3.484 -6.523 5.989 1.00 97.25 107 ALA A CA 1
ATOM 850 C C . ALA A 1 107 ? -4.981 -6.563 5.632 1.00 97.25 107 ALA A C 1
ATOM 852 O O . ALA A 1 107 ? -5.459 -7.581 5.137 1.00 97.25 107 ALA A O 1
ATOM 853 N N . LEU A 1 108 ? -5.701 -5.445 5.779 1.00 97.75 108 LEU A N 1
ATOM 854 C CA . LEU A 1 108 ? -7.090 -5.303 5.337 1.00 97.75 108 LEU A CA 1
ATOM 855 C C . LEU A 1 108 ? -7.234 -5.576 3.832 1.00 97.75 108 LEU A C 1
ATOM 857 O O . LEU A 1 108 ? -8.108 -6.335 3.415 1.00 97.75 108 LEU A O 1
ATOM 861 N N . THR A 1 109 ? -6.356 -5.009 3.002 1.00 98.38 109 THR A N 1
ATOM 862 C CA . THR A 1 109 ? -6.360 -5.294 1.558 1.00 98.38 109 THR A CA 1
ATOM 863 C C . THR A 1 109 ? -6.050 -6.755 1.264 1.00 98.38 109 THR A C 1
ATOM 865 O O . THR A 1 109 ? -6.698 -7.340 0.399 1.00 98.38 109 THR A O 1
ATOM 868 N N . ALA A 1 110 ? -5.113 -7.369 1.992 1.00 98.00 110 ALA A N 1
ATOM 869 C CA . ALA A 1 110 ? -4.825 -8.794 1.855 1.00 98.00 110 ALA A CA 1
ATOM 870 C C . ALA A 1 110 ? -6.032 -9.666 2.234 1.00 98.00 110 ALA A C 1
ATOM 872 O O . ALA A 1 110 ? -6.362 -10.596 1.501 1.00 98.00 110 ALA A O 1
ATOM 873 N N . TYR A 1 111 ? -6.751 -9.330 3.307 1.00 97.69 111 TYR A N 1
ATOM 874 C CA . TYR A 1 111 ? -8.000 -9.999 3.663 1.00 97.69 111 TYR A CA 1
ATOM 875 C C . TYR A 1 111 ? -9.035 -9.874 2.535 1.00 97.69 111 TYR A C 1
ATOM 877 O O . TYR A 1 111 ? -9.519 -10.885 2.028 1.00 97.69 111 TYR A O 1
ATOM 885 N N . LEU A 1 112 ? -9.304 -8.660 2.046 1.00 97.88 112 LEU A N 1
ATOM 886 C CA . LEU A 1 112 ? -10.241 -8.434 0.936 1.00 97.88 112 LEU A CA 1
ATOM 887 C C . LEU A 1 112 ? -9.811 -9.132 -0.362 1.00 97.88 112 LEU A C 1
ATOM 889 O O . LEU A 1 112 ? -10.664 -9.552 -1.148 1.00 97.88 112 LEU A O 1
ATOM 893 N N . TYR A 1 113 ? -8.504 -9.288 -0.579 1.00 98.12 113 TYR A N 1
ATOM 894 C CA . TYR A 1 113 ? -7.950 -10.041 -1.698 1.00 98.12 113 TYR A CA 1
ATOM 895 C C . TYR A 1 113 ? -8.358 -11.515 -1.643 1.00 98.12 113 TYR A C 1
ATOM 897 O O . TYR A 1 113 ? -8.807 -12.049 -2.655 1.00 98.12 113 TYR A O 1
ATOM 905 N N . THR A 1 114 ? -8.307 -12.150 -0.465 1.00 97.25 114 THR A N 1
ATOM 906 C CA . THR A 1 114 ? -8.788 -13.539 -0.298 1.00 97.25 114 THR A CA 1
ATOM 907 C C . THR A 1 114 ? -10.279 -13.700 -0.601 1.00 97.25 114 THR A C 1
ATOM 909 O O . THR A 1 114 ? -10.716 -14.784 -0.972 1.00 97.25 114 THR A O 1
ATOM 912 N N . GLN A 1 115 ? -11.048 -12.613 -0.498 1.00 96.69 115 GLN A N 1
ATOM 913 C CA . GLN A 1 115 ? -12.487 -12.576 -0.761 1.00 96.69 115 GLN A CA 1
ATOM 914 C C . GLN A 1 115 ? -12.834 -12.137 -2.198 1.00 96.69 115 GLN A C 1
ATOM 916 O O . GLN A 1 115 ? -14.002 -11.899 -2.496 1.00 96.69 115 GLN A O 1
ATOM 921 N N . ASN A 1 116 ? -11.853 -11.978 -3.099 1.00 96.94 116 ASN A N 1
ATOM 922 C CA . ASN A 1 116 ? -12.046 -11.463 -4.469 1.00 96.94 116 ASN A CA 1
ATOM 923 C C . ASN A 1 116 ? -12.685 -10.052 -4.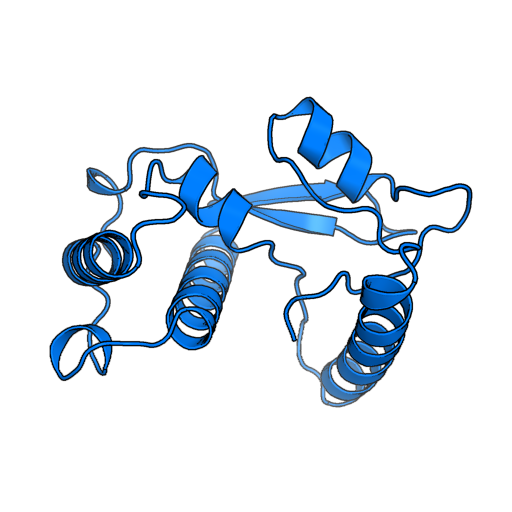534 1.00 96.94 116 ASN A C 1
ATOM 925 O O . ASN A 1 116 ? -13.372 -9.678 -5.499 1.00 96.94 116 ASN A O 1
ATOM 929 N N . ARG A 1 117 ? -12.450 -9.231 -3.501 1.00 97.56 117 ARG A N 1
ATOM 930 C CA . ARG A 1 117 ? -12.984 -7.860 -3.357 1.00 97.56 117 ARG A CA 1
ATOM 931 C C . ARG A 1 117 ? -11.959 -6.780 -3.714 1.00 97.56 117 ARG A C 1
ATOM 933 O O . ARG A 1 117 ? -12.000 -5.669 -3.189 1.00 97.56 117 ARG A O 1
ATOM 940 N N . THR A 1 118 ? -11.042 -7.102 -4.613 1.00 98.50 118 THR A N 1
ATOM 941 C CA . THR A 1 118 ? -9.925 -6.249 -5.030 1.00 98.50 118 THR A CA 1
ATOM 942 C C . THR A 1 118 ? -9.818 -6.174 -6.552 1.00 98.50 118 THR A C 1
ATOM 944 O O . THR A 1 118 ? -10.474 -6.922 -7.279 1.00 98.50 118 THR A O 1
ATOM 947 N N . GLU A 1 119 ? -8.999 -5.239 -7.013 1.00 98.06 119 GLU A N 1
ATOM 948 C CA . GLU A 1 119 ? -8.566 -5.029 -8.389 1.00 98.06 119 GLU A CA 1
ATOM 949 C C . GLU A 1 119 ? -7.032 -5.023 -8.412 1.00 98.06 119 GLU A C 1
ATOM 951 O O . GLU A 1 119 ? -6.384 -4.625 -7.437 1.00 98.06 119 GLU A O 1
ATOM 956 N N . ALA A 1 120 ? -6.453 -5.486 -9.517 1.00 98.19 120 ALA A N 1
ATOM 957 C CA . ALA A 1 120 ? -5.013 -5.548 -9.724 1.00 98.19 120 ALA A CA 1
ATOM 958 C C . ALA A 1 120 ? -4.615 -4.571 -10.836 1.00 98.19 120 ALA A C 1
ATOM 960 O O . ALA A 1 120 ? -5.199 -4.603 -11.916 1.00 98.19 120 ALA A O 1
ATOM 961 N N . TRP A 1 121 ? -3.614 -3.733 -10.574 1.00 98.06 121 TRP A N 1
ATOM 962 C CA . TRP A 1 121 ? -3.104 -2.736 -11.521 1.00 98.06 121 TRP A CA 1
ATOM 963 C C . TRP A 1 121 ? -1.646 -3.035 -11.850 1.00 98.06 121 TRP A C 1
ATOM 965 O O . TRP A 1 121 ? -0.812 -3.027 -10.945 1.00 98.06 121 TRP A O 1
ATOM 975 N N . GLY A 1 122 ? -1.333 -3.299 -13.116 1.00 97.19 122 GLY A N 1
ATOM 976 C CA . GLY A 1 122 ? 0.004 -3.638 -13.588 1.00 97.19 122 GLY A CA 1
ATOM 977 C C . GLY A 1 122 ? 0.034 -4.717 -14.666 1.00 97.19 122 GLY A C 1
ATOM 978 O O . GLY A 1 122 ? -0.835 -4.802 -15.538 1.00 97.19 122 GLY A O 1
ATOM 979 N N . ASP A 1 123 ? 1.096 -5.510 -14.639 1.00 96.56 123 ASP A N 1
ATOM 980 C CA . ASP A 1 123 ? 1.277 -6.680 -15.492 1.00 96.56 123 ASP A CA 1
ATOM 981 C C . ASP A 1 123 ? 2.183 -7.718 -14.816 1.00 96.56 123 ASP A C 1
ATOM 983 O O . ASP A 1 123 ? 2.683 -7.524 -13.708 1.00 96.56 123 ASP A O 1
ATOM 987 N N . GLU A 1 124 ? 2.379 -8.850 -15.485 1.00 94.50 124 GLU A N 1
ATOM 988 C CA . GLU A 1 124 ? 3.266 -9.915 -15.016 1.00 94.50 124 GLU A CA 1
ATOM 989 C C . GLU A 1 124 ? 4.756 -9.537 -15.088 1.00 94.50 124 GLU A C 1
ATOM 991 O O . GLU A 1 124 ? 5.568 -10.162 -14.411 1.00 94.50 124 GLU A O 1
ATOM 996 N N . GLU A 1 125 ? 5.134 -8.523 -15.877 1.00 92.94 125 GLU A N 1
ATOM 997 C CA . GLU A 1 125 ? 6.538 -8.144 -16.074 1.00 92.94 125 GLU A CA 1
ATOM 998 C C . GLU A 1 125 ? 7.086 -7.236 -14.969 1.00 92.94 125 GLU A C 1
ATOM 1000 O O . GLU A 1 125 ? 8.247 -7.385 -14.580 1.00 92.94 125 GLU A O 1
ATOM 1005 N N . GLU A 1 126 ? 6.287 -6.272 -14.505 1.00 94.19 126 GLU A N 1
ATOM 1006 C CA . GLU A 1 126 ? 6.652 -5.266 -13.493 1.00 94.19 126 GLU A CA 1
ATOM 1007 C C . GLU A 1 126 ? 5.838 -5.412 -12.190 1.00 94.19 126 GLU A C 1
ATOM 1009 O O . GLU A 1 126 ? 6.014 -4.643 -11.234 1.00 94.19 126 GLU A O 1
ATOM 1014 N N . GLY A 1 127 ? 4.966 -6.420 -12.144 1.00 95.50 127 GLY A N 1
ATOM 1015 C CA . GLY A 1 127 ? 4.111 -6.760 -11.017 1.00 95.50 127 GLY A CA 1
ATOM 1016 C C . GLY A 1 127 ? 2.800 -5.976 -10.979 1.00 95.50 127 GLY A C 1
ATOM 1017 O O . GLY A 1 127 ? 2.591 -4.992 -11.693 1.00 95.50 127 GLY A O 1
ATOM 1018 N N . TYR A 1 128 ? 1.916 -6.418 -10.086 1.00 98.00 128 TYR A N 1
ATOM 1019 C CA . TYR A 1 128 ? 0.616 -5.803 -9.841 1.00 98.00 128 TYR A CA 1
ATOM 1020 C C . TYR A 1 128 ? 0.561 -5.158 -8.459 1.00 98.00 128 TYR A C 1
ATOM 1022 O O . TYR A 1 128 ? 0.969 -5.778 -7.477 1.00 98.00 128 TYR A O 1
ATOM 1030 N N . ILE A 1 129 ? -0.043 -3.971 -8.368 1.00 98.31 129 ILE A N 1
ATOM 1031 C CA . ILE A 1 129 ? -0.501 -3.398 -7.099 1.00 98.31 129 ILE A CA 1
ATOM 1032 C C . ILE A 1 129 ? -1.960 -3.792 -6.887 1.0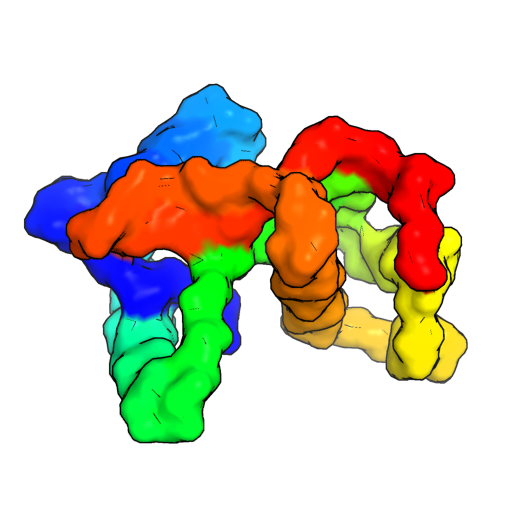0 98.31 129 ILE A C 1
ATOM 1034 O O . ILE A 1 129 ? -2.819 -3.522 -7.729 1.00 98.31 129 ILE A O 1
ATOM 1038 N N . ILE A 1 130 ? -2.238 -4.404 -5.742 1.00 98.56 130 ILE A N 1
ATOM 1039 C CA . ILE A 1 130 ? -3.576 -4.817 -5.338 1.00 98.56 130 ILE A CA 1
ATOM 1040 C C . ILE A 1 130 ? -4.248 -3.687 -4.558 1.00 98.56 130 ILE A C 1
ATOM 1042 O O . ILE A 1 130 ? -3.699 -3.159 -3.586 1.00 98.56 130 ILE A O 1
ATOM 1046 N N . VAL A 1 131 ? -5.461 -3.330 -4.974 1.00 98.50 131 VAL A N 1
ATOM 1047 C CA . VAL A 1 131 ? -6.281 -2.281 -4.355 1.00 98.50 131 VAL A CA 1
ATOM 1048 C C . VAL A 1 131 ? -7.696 -2.822 -4.131 1.00 98.50 131 VAL A C 1
ATOM 1050 O O . VAL A 1 131 ? -8.198 -3.548 -4.983 1.00 98.50 131 VAL A O 1
ATOM 1053 N N . PRO A 1 132 ? -8.381 -2.511 -3.018 1.00 98.44 132 PRO A N 1
ATOM 1054 C CA . PRO A 1 132 ? -9.790 -2.861 -2.866 1.00 98.44 132 PRO A CA 1
ATOM 1055 C C . PRO A 1 132 ? -10.668 -2.263 -3.967 1.00 98.44 132 PRO A C 1
ATOM 1057 O O . PRO A 1 132 ? -10.427 -1.141 -4.415 1.00 98.44 132 PRO A O 1
ATOM 1060 N N . LYS A 1 133 ? -11.740 -2.973 -4.330 1.00 97.94 133 LYS A N 1
ATOM 1061 C CA . LYS A 1 133 ? -12.818 -2.389 -5.138 1.00 97.94 133 LYS A CA 1
ATOM 1062 C C . LYS A 1 133 ? -13.390 -1.175 -4.407 1.00 97.94 133 LYS A C 1
ATOM 1064 O O . LYS A 1 133 ? -13.552 -1.200 -3.184 1.00 97.94 133 LYS A O 1
ATOM 1069 N N . ARG A 1 134 ? -13.696 -0.116 -5.158 1.00 96.88 134 ARG A N 1
ATOM 1070 C CA . ARG A 1 134 ? -14.216 1.136 -4.593 1.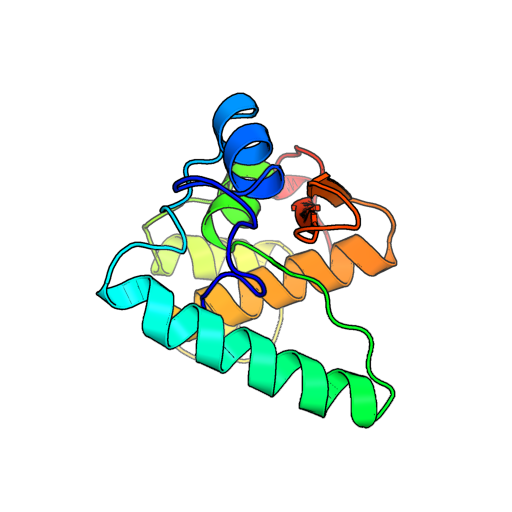00 96.88 134 ARG A CA 1
ATOM 1071 C C . ARG A 1 134 ? -15.545 0.909 -3.875 1.00 96.88 134 ARG A C 1
ATOM 1073 O O . ARG A 1 134 ? -16.496 0.434 -4.485 1.00 96.88 134 ARG A O 1
ATOM 1080 N N . GLN A 1 135 ? -15.608 1.278 -2.600 1.00 95.62 135 GLN A N 1
ATOM 1081 C CA . GLN A 1 135 ? -16.810 1.183 -1.763 1.00 95.62 135 GLN A CA 1
ATOM 1082 C C . GLN A 1 135 ? -16.659 2.075 -0.523 1.00 95.62 135 GLN A C 1
ATOM 1084 O O . GLN A 1 135 ? -15.547 2.448 -0.159 1.00 95.62 135 GLN A O 1
ATOM 1089 N N . ASP A 1 136 ? -17.758 2.414 0.148 1.00 96.62 136 ASP A N 1
ATOM 1090 C CA . ASP A 1 136 ? -17.691 3.133 1.425 1.00 96.62 136 ASP A CA 1
ATOM 1091 C C . ASP A 1 136 ? -17.346 2.163 2.562 1.00 96.62 136 ASP A C 1
ATOM 1093 O O . ASP A 1 136 ? -17.968 1.102 2.682 1.00 96.62 136 ASP A O 1
ATOM 1097 N N . TRP A 1 137 ? -16.389 2.522 3.420 1.00 96.50 137 TRP A N 1
ATOM 1098 C CA . TRP A 1 137 ? -16.005 1.701 4.568 1.00 96.50 137 TRP A CA 1
ATOM 1099 C C . TRP A 1 137 ? -17.162 1.376 5.516 1.00 96.50 137 TRP A C 1
ATOM 1101 O O . TRP A 1 137 ? -17.113 0.353 6.182 1.00 96.50 137 TRP A O 1
ATOM 1111 N N . ARG A 1 138 ? -18.239 2.167 5.557 1.00 95.56 138 ARG A N 1
ATOM 1112 C CA . ARG A 1 138 ? -19.425 1.856 6.378 1.00 95.56 138 ARG A CA 1
ATOM 1113 C C . ARG A 1 138 ? -20.170 0.608 5.911 1.00 95.56 138 ARG A C 1
ATOM 1115 O O . ARG A 1 138 ? -20.934 0.027 6.673 1.00 95.56 138 ARG A O 1
ATOM 1122 N N . THR A 1 139 ? -19.970 0.216 4.654 1.00 93.94 139 THR A N 1
ATOM 1123 C CA . THR A 1 139 ? -20.523 -1.021 4.081 1.00 93.94 139 THR A CA 1
ATOM 1124 C C . THR A 1 139 ? -19.594 -2.219 4.276 1.00 93.94 139 THR A C 1
ATOM 1126 O O . THR A 1 139 ? -19.984 -3.355 4.013 1.00 93.94 139 THR A O 1
ATOM 1129 N N . LEU A 1 140 ? -18.364 -1.985 4.747 1.00 90.62 140 LEU A N 1
ATOM 1130 C CA . LEU A 1 140 ? -17.453 -3.039 5.159 1.00 90.62 140 LEU A CA 1
ATOM 1131 C C . LEU A 1 140 ? -17.795 -3.466 6.584 1.00 90.62 140 LEU A C 1
ATOM 1133 O O . LEU A 1 140 ? -17.722 -2.669 7.514 1.00 90.62 140 LEU A O 1
ATOM 1137 N N . ARG A 1 141 ? -18.125 -4.745 6.740 1.00 79.94 141 ARG A N 1
ATOM 1138 C CA . ARG A 1 141 ? -18.018 -5.451 8.013 1.00 79.94 141 ARG A CA 1
ATOM 1139 C C . ARG A 1 141 ? -17.098 -6.638 7.810 1.00 79.94 141 ARG A C 1
ATOM 1141 O O . ARG A 1 141 ? -17.202 -7.310 6.777 1.00 79.94 141 ARG A O 1
ATOM 1148 N N . ILE A 1 142 ? -16.177 -6.804 8.744 1.00 84.25 142 ILE A N 1
ATOM 1149 C CA . ILE A 1 142 ? -15.196 -7.889 8.791 1.00 84.25 142 ILE A CA 1
ATOM 1150 C C . ILE A 1 142 ? -15.523 -8.762 9.994 1.00 84.25 142 ILE A C 1
ATOM 1152 O O . ILE A 1 142 ? -16.036 -8.192 10.983 1.00 84.25 142 ILE A O 1
#

Secondary structure (DSSP, 8-state):
--S-SS--SSSSS-HHHHHHHHTT-----TTSHHHHHHHHHHHHHHHHHHHTT----EE-HHHHHHHTT--SS-HHHHHHHHHHTT--SHHHHSPPPHHHHHHHHHHHHHHHHHTT-EEEEEETTTEEEEEEPS--GGG---

pLDDT: mean 96.04, std 2.77, range [79.94, 98.56]

Sequence (142 aa):
IDAPLHLPRKGTLRKADKEMIRHGYRVFPPVLPAMKKLTIRAEKLTEQIVKKGYRVIEVHPTSTRKALSIPINDWRKIQTVLTNIGLEGDTEVRTLTSHEIDAITAALTAYLYTQNRTEAWGDEEEGYIIVPKRQDWRTLRI

Radius of gyration: 15.18 Å; chains: 1; bounding box: 38×33×42 Å